Protein AF-A0A353QUX6-F1 (afdb_monomer)

Sequence (170 aa):
MFILSLIFGILIFIIFLIFHILIWRVKKPKNEINFLFLLFIFLPLLFTGIILLINFFKNFTNNNLIFSTFLLYFSLSCAYIQTYPAARANAPSLQIVYFVYKSGEKGLSQEEITNKFNLNNLVYERVEDLIKENFIYQQDNSILLTRKGEILANIFRIYRKLYGLEFGQG

Foldseek 3Di:
DLVLLVVLLVVVLVVLVVVLVVCVVVDQDPPNLVVLCVSQPVVVVVVLVVVVVVCVVVVPDDPVSSVSSNVSNNVVSVVCSVCVVVVVDPDLVVVQVVVQVVCPPVGDDPVRSVVVDPVVCVVVVVLVVCVVVQQWDDDDPDIGGDPNVVVVLVVVVVVCVVVVHDPPDD

Nearest PDB structures (foldseek):
  6ev0-assembly1_A  TM=2.799E-01  e=2.164E+00  Listeria monocytogenes EGD-e

Mean predicted aligned error: 7.34 Å

Solvent-accessible surface area (backbone atoms only — not comparable to full-atom values): 9676 Å² total; per-residue (Å²): 108,68,69,56,21,52,51,51,13,52,51,53,42,51,52,54,50,50,50,53,54,52,43,52,73,75,58,69,64,94,58,56,67,65,50,48,46,42,62,57,44,52,51,53,52,51,52,51,51,51,52,52,55,52,29,74,78,62,65,77,65,60,67,68,50,54,51,51,14,48,51,50,28,45,54,53,36,52,55,48,61,66,45,47,61,64,74,68,45,88,46,66,70,59,49,51,53,50,53,38,61,74,40,50,94,76,47,70,55,73,64,62,53,50,74,70,54,60,66,68,55,64,52,48,55,50,52,51,51,34,39,75,70,50,28,32,46,80,54,92,97,41,80,42,70,31,76,62,24,48,53,52,53,48,52,51,52,53,55,34,52,77,72,73,44,70,86,92,77,126

Secondary structure (DSSP, 8-state):
-HHHHHHHHHHHHHHHHHHHHHHHHH---SSHHHHHHIIIIIHHHHHHHHHHHHHHHH--S-HHHHHHHHHHHHHHHHHHHHHHHHHHS--HHHHHHHHHHHHGGG---HHHHHHH--HHHHHHHHHHHHHHTTSEEEETTEEEE-HHHHHHHHHHHHHHHHTTPPTT--

pLDDT: mean 90.05, std 7.67, range [57.19, 98.12]

Radius of gyration: 22.23 Å; Cα contacts (8 Å, |Δi|>4): 95; chains: 1; bounding box: 55×40×68 Å

Structure (mmCIF, N/CA/C/O backbone):
data_AF-A0A353QUX6-F1
#
_entry.id   AF-A0A353QUX6-F1
#
loop_
_atom_site.group_PDB
_atom_site.id
_atom_site.type_symbol
_atom_site.label_atom_id
_atom_site.label_alt_id
_atom_site.label_comp_id
_atom_site.label_asym_id
_atom_site.label_entity_id
_atom_site.label_seq_id
_atom_site.pdbx_PDB_ins_code
_atom_site.Cartn_x
_atom_site.Cartn_y
_atom_site.Cartn_z
_atom_site.occupancy
_atom_site.B_iso_or_equiv
_atom_site.auth_seq_id
_atom_site.auth_comp_id
_atom_site.auth_asym_id
_atom_site.auth_atom_id
_atom_site.pdbx_PDB_model_num
ATOM 1 N N . MET A 1 1 ? 22.747 -10.421 -14.898 1.00 66.12 1 MET A N 1
ATOM 2 C CA . MET A 1 1 ? 21.511 -9.659 -15.200 1.00 66.12 1 MET A CA 1
ATOM 3 C C . MET A 1 1 ? 20.525 -9.663 -14.037 1.00 66.12 1 MET A C 1
ATOM 5 O O . MET A 1 1 ? 20.178 -8.580 -13.601 1.00 66.12 1 MET A O 1
ATOM 9 N N . PHE A 1 2 ? 20.142 -10.818 -13.478 1.00 83.00 2 PHE A N 1
ATOM 10 C CA . PHE A 1 2 ? 19.153 -10.887 -12.386 1.00 83.00 2 PHE A CA 1
ATOM 11 C C . PHE A 1 2 ? 19.493 -10.050 -11.143 1.00 83.00 2 PHE A C 1
ATOM 13 O O . PHE A 1 2 ? 18.638 -9.325 -10.652 1.00 83.00 2 PHE A O 1
ATOM 20 N N . ILE A 1 3 ? 20.746 -10.079 -10.676 1.00 93.00 3 ILE A N 1
ATOM 21 C CA . ILE A 1 3 ? 21.180 -9.288 -9.508 1.00 93.00 3 ILE A CA 1
ATOM 22 C C . ILE A 1 3 ? 20.985 -7.782 -9.744 1.00 93.00 3 ILE A C 1
ATOM 24 O O . ILE A 1 3 ? 20.535 -7.076 -8.849 1.00 93.00 3 ILE A O 1
ATOM 28 N N . LEU A 1 4 ? 21.256 -7.294 -10.960 1.00 94.00 4 LEU A N 1
ATOM 29 C CA . LEU A 1 4 ? 21.036 -5.888 -11.307 1.00 94.00 4 LEU A CA 1
ATOM 30 C C . LEU A 1 4 ? 19.545 -5.539 -11.276 1.00 94.00 4 LEU A C 1
ATOM 32 O O . LEU A 1 4 ? 19.192 -4.501 -10.727 1.00 94.00 4 LEU A O 1
ATOM 36 N N . SER A 1 5 ? 18.673 -6.415 -11.791 1.00 93.69 5 SER A N 1
ATOM 37 C CA . SER A 1 5 ? 17.219 -6.220 -11.714 1.00 93.69 5 SER A CA 1
ATOM 38 C C . SER A 1 5 ? 16.728 -6.123 -10.269 1.00 93.69 5 SER A C 1
ATOM 40 O O . SER A 1 5 ? 15.891 -5.277 -9.958 1.00 93.69 5 SER A O 1
ATOM 42 N N . LEU A 1 6 ? 17.270 -6.968 -9.382 1.00 96.19 6 LEU A N 1
ATOM 43 C CA . LEU A 1 6 ? 16.945 -6.946 -7.956 1.00 96.19 6 LEU A CA 1
ATOM 44 C C . LEU A 1 6 ? 17.365 -5.622 -7.314 1.00 96.19 6 LEU A C 1
ATOM 46 O O . LEU A 1 6 ? 16.548 -4.951 -6.686 1.00 96.19 6 LEU A O 1
ATOM 50 N N . ILE A 1 7 ? 18.625 -5.227 -7.518 1.00 97.06 7 ILE A N 1
ATOM 51 C CA . ILE A 1 7 ? 19.184 -3.995 -6.955 1.00 97.06 7 ILE A CA 1
ATOM 52 C C . ILE A 1 7 ? 18.395 -2.780 -7.448 1.00 97.06 7 ILE A C 1
ATOM 54 O O . ILE A 1 7 ? 17.937 -1.984 -6.632 1.00 97.06 7 ILE A O 1
ATOM 58 N N . PHE A 1 8 ? 18.185 -2.646 -8.760 1.00 95.69 8 PHE A N 1
ATOM 59 C CA . PHE A 1 8 ? 17.465 -1.499 -9.308 1.00 95.69 8 PHE A CA 1
ATOM 60 C C . PHE A 1 8 ? 16.001 -1.468 -8.872 1.00 95.69 8 PHE A C 1
ATOM 62 O O . PHE A 1 8 ? 15.517 -0.403 -8.500 1.00 95.69 8 PHE A O 1
ATOM 69 N N . GLY A 1 9 ? 15.302 -2.608 -8.855 1.00 96.12 9 GLY A N 1
ATOM 70 C CA . GLY A 1 9 ? 13.893 -2.645 -8.460 1.00 96.12 9 GLY A CA 1
ATOM 71 C C . GLY A 1 9 ? 13.702 -2.217 -7.004 1.00 96.12 9 GLY A C 1
ATOM 72 O O . GLY A 1 9 ? 12.827 -1.402 -6.709 1.00 96.12 9 GLY A O 1
ATOM 73 N N . ILE A 1 10 ? 14.578 -2.692 -6.112 1.00 97.88 10 ILE A N 1
ATOM 74 C CA . ILE A 1 10 ? 14.584 -2.310 -4.695 1.00 97.88 10 ILE A CA 1
ATOM 75 C C . ILE A 1 10 ? 14.965 -0.837 -4.524 1.00 97.88 10 ILE A C 1
ATOM 77 O O . ILE A 1 10 ? 14.276 -0.115 -3.808 1.00 97.88 10 ILE A O 1
ATOM 81 N N . LEU A 1 11 ? 16.026 -0.361 -5.185 1.00 97.88 11 LEU A N 1
ATOM 82 C CA . LEU A 1 11 ? 16.461 1.035 -5.072 1.00 97.88 11 LEU A CA 1
ATOM 83 C C . LEU A 1 11 ? 15.381 2.009 -5.546 1.00 97.88 11 LEU A C 1
ATOM 85 O O . LEU A 1 11 ? 15.085 2.975 -4.845 1.00 97.88 11 LEU A O 1
ATOM 89 N N . ILE A 1 12 ? 14.757 1.743 -6.696 1.00 96.69 12 ILE A N 1
ATOM 90 C CA . ILE A 1 12 ? 13.660 2.570 -7.213 1.00 96.69 12 ILE A CA 1
ATOM 91 C C . ILE A 1 12 ? 12.493 2.557 -6.221 1.00 96.69 12 ILE A C 1
ATOM 93 O O . ILE A 1 12 ? 11.961 3.615 -5.893 1.00 96.69 12 ILE A O 1
ATOM 97 N N . PHE A 1 13 ? 12.130 1.393 -5.674 1.00 98.06 13 PHE A N 1
ATOM 98 C CA . PHE A 1 13 ? 11.085 1.311 -4.653 1.00 98.06 13 PHE A CA 1
ATOM 99 C C . PHE A 1 13 ? 11.413 2.156 -3.414 1.00 98.06 13 PHE A C 1
ATOM 101 O O . PHE A 1 13 ? 10.575 2.942 -2.974 1.00 98.06 13 PHE A O 1
ATOM 108 N N . ILE A 1 14 ? 12.642 2.064 -2.896 1.00 98.12 14 ILE A N 1
ATOM 109 C CA . ILE A 1 14 ? 13.100 2.854 -1.744 1.00 98.12 14 ILE A CA 1
ATOM 110 C C . ILE A 1 14 ? 13.034 4.354 -2.046 1.00 98.12 14 ILE A C 1
ATOM 112 O O . ILE A 1 14 ? 12.585 5.122 -1.199 1.00 98.12 14 ILE A O 1
ATOM 116 N N . ILE A 1 15 ? 13.422 4.787 -3.248 1.00 97.19 15 ILE A N 1
ATOM 117 C CA . ILE A 1 15 ? 13.337 6.196 -3.656 1.00 97.19 15 ILE A CA 1
ATOM 118 C C . ILE A 1 15 ? 11.885 6.687 -3.602 1.00 97.19 15 ILE A C 1
ATOM 120 O O . ILE A 1 15 ? 11.603 7.712 -2.980 1.00 97.19 15 ILE A O 1
ATOM 124 N N . PHE A 1 16 ? 10.948 5.944 -4.196 1.00 97.38 16 PHE A N 1
ATOM 125 C CA . PHE A 1 16 ? 9.524 6.297 -4.164 1.00 97.38 16 PHE A CA 1
ATOM 126 C C . PHE A 1 16 ? 8.948 6.268 -2.742 1.00 97.38 16 PHE A C 1
ATOM 128 O O . PHE A 1 16 ? 8.150 7.135 -2.381 1.00 97.38 16 PHE A O 1
ATOM 135 N N . LEU A 1 17 ? 9.403 5.334 -1.904 1.00 96.62 17 LEU A N 1
ATOM 136 C CA . LEU A 1 17 ? 9.044 5.272 -0.490 1.00 96.62 17 LEU A CA 1
ATOM 137 C C . LEU A 1 17 ? 9.535 6.503 0.282 1.00 96.62 17 LEU A C 1
ATOM 139 O O . LEU A 1 17 ? 8.767 7.086 1.048 1.00 96.62 17 LEU A O 1
ATOM 143 N N . ILE A 1 18 ? 10.776 6.938 0.053 1.00 96.88 18 ILE A N 1
ATOM 144 C CA . ILE A 1 18 ? 11.324 8.164 0.645 1.00 96.88 18 ILE A CA 1
ATOM 145 C C . ILE A 1 18 ? 10.503 9.373 0.192 1.00 96.88 18 ILE A C 1
ATOM 147 O O . ILE A 1 18 ? 10.092 10.167 1.036 1.00 96.88 18 ILE A O 1
ATOM 151 N N . PHE A 1 19 ? 10.195 9.494 -1.104 1.00 95.44 19 PHE A N 1
ATOM 152 C CA . PHE A 1 19 ? 9.347 10.578 -1.608 1.00 95.44 19 PHE A CA 1
ATOM 153 C C . PHE A 1 19 ? 7.973 10.590 -0.944 1.00 95.44 19 PHE A C 1
ATOM 155 O O . PHE A 1 19 ? 7.536 11.640 -0.477 1.00 95.44 19 PHE A O 1
ATOM 162 N N . HIS A 1 20 ? 7.317 9.436 -0.837 1.00 94.94 20 HIS A N 1
ATOM 163 C CA . HIS A 1 20 ? 6.051 9.319 -0.121 1.00 94.94 20 HIS A CA 1
ATOM 164 C C . HIS A 1 20 ? 6.174 9.818 1.330 1.00 94.94 20 HIS A C 1
ATOM 166 O O . HIS A 1 20 ? 5.389 10.669 1.751 1.00 94.94 20 HIS A O 1
ATOM 172 N N . ILE A 1 21 ? 7.187 9.359 2.076 1.00 94.00 21 ILE A N 1
ATOM 173 C CA . ILE A 1 21 ? 7.411 9.765 3.473 1.00 94.00 21 ILE A CA 1
ATOM 174 C C . ILE A 1 21 ? 7.648 11.277 3.579 1.00 94.00 21 ILE A C 1
ATOM 176 O O . ILE A 1 21 ? 7.067 11.929 4.447 1.00 94.00 21 ILE A O 1
ATOM 180 N N . LEU A 1 22 ? 8.477 11.851 2.703 1.00 95.69 22 LEU A N 1
ATOM 181 C CA . LEU A 1 22 ? 8.775 13.284 2.697 1.00 95.69 22 LEU A CA 1
ATOM 182 C C . LEU A 1 22 ? 7.529 14.122 2.393 1.00 95.69 22 LEU A C 1
ATOM 184 O O . LEU A 1 22 ? 7.249 15.083 3.108 1.00 95.69 22 LEU A O 1
ATOM 188 N N . ILE A 1 23 ? 6.742 13.730 1.388 1.00 93.94 23 ILE A N 1
ATOM 189 C CA . ILE A 1 23 ? 5.493 14.416 1.032 1.00 93.94 23 ILE A CA 1
ATOM 190 C C . ILE A 1 23 ? 4.519 14.378 2.214 1.00 93.94 23 ILE A C 1
ATOM 192 O O . ILE A 1 23 ? 3.948 15.408 2.569 1.00 93.94 23 ILE A O 1
ATOM 196 N N . TRP A 1 24 ? 4.386 13.229 2.886 1.00 93.12 24 TRP A N 1
ATOM 197 C CA . TRP A 1 24 ? 3.490 13.084 4.037 1.00 93.12 24 TRP A CA 1
ATOM 198 C C . TRP A 1 24 ? 3.945 13.866 5.266 1.00 93.12 24 TRP A C 1
ATOM 200 O O . TRP A 1 24 ? 3.097 14.278 6.055 1.00 93.12 24 TRP A O 1
ATOM 210 N N . ARG A 1 25 ? 5.253 14.102 5.423 1.00 92.06 25 ARG A N 1
ATOM 211 C CA . ARG A 1 25 ? 5.779 14.975 6.481 1.00 92.06 25 ARG A CA 1
ATOM 212 C C . ARG A 1 25 ? 5.454 16.448 6.248 1.00 92.06 25 ARG A C 1
ATOM 214 O O . ARG A 1 25 ? 5.247 17.163 7.220 1.00 92.06 25 ARG A O 1
ATOM 221 N N . VAL A 1 26 ? 5.417 16.901 4.994 1.00 92.75 26 VAL A N 1
ATOM 222 C CA . VAL A 1 26 ? 5.155 18.312 4.660 1.00 92.75 26 VAL A CA 1
ATOM 223 C C . VAL A 1 26 ? 3.659 18.593 4.568 1.00 92.75 26 VAL A C 1
ATOM 225 O O . VAL A 1 26 ? 3.157 19.526 5.191 1.00 92.75 26 VAL A O 1
ATOM 228 N N . LYS A 1 27 ? 2.929 17.808 3.771 1.00 90.25 27 LYS A N 1
ATOM 229 C CA . LYS A 1 27 ? 1.495 17.998 3.562 1.00 90.25 27 LYS A CA 1
ATOM 230 C C . LYS A 1 27 ? 0.848 16.707 3.099 1.00 90.25 27 LYS A C 1
ATOM 232 O O . LYS A 1 27 ? 1.006 16.279 1.957 1.00 90.25 27 LYS A O 1
ATOM 237 N N . LYS A 1 28 ? 0.020 16.141 3.968 1.00 86.88 28 LYS A N 1
ATOM 238 C CA . LYS A 1 28 ? -0.768 14.968 3.619 1.00 86.88 28 LYS A CA 1
ATOM 239 C C . LYS A 1 28 ? -1.836 15.304 2.560 1.00 86.88 28 LYS A C 1
ATOM 241 O O . LYS A 1 28 ? -2.599 16.257 2.755 1.00 86.88 28 LYS A O 1
ATOM 246 N N . PRO A 1 29 ? -1.928 14.546 1.453 1.00 87.38 29 PRO A N 1
ATOM 247 C CA . PRO A 1 29 ? -2.979 14.738 0.459 1.00 87.38 29 PRO A CA 1
ATOM 248 C C . PRO A 1 29 ? -4.351 14.322 1.004 1.00 87.38 29 PRO A C 1
ATOM 250 O O . PRO A 1 29 ? -4.454 13.442 1.853 1.00 87.38 29 PRO A O 1
ATOM 253 N N . LYS A 1 30 ? -5.420 14.942 0.484 1.00 82.69 30 LYS A N 1
ATOM 254 C CA . LYS A 1 30 ? -6.804 14.641 0.897 1.00 82.69 30 LYS A CA 1
ATOM 255 C C . LYS A 1 30 ? -7.228 13.211 0.531 1.00 82.69 30 LYS A C 1
ATOM 257 O O . LYS A 1 30 ? -7.848 12.546 1.348 1.00 82.69 30 LYS A O 1
ATOM 262 N N . ASN A 1 31 ? -6.845 12.746 -0.662 1.00 84.94 31 ASN A N 1
ATOM 263 C CA . ASN A 1 31 ? -7.160 11.409 -1.178 1.00 84.94 31 ASN A CA 1
ATOM 264 C C . ASN A 1 31 ? -5.889 10.550 -1.199 1.00 84.94 31 ASN A C 1
ATOM 266 O O . ASN A 1 31 ? -5.246 10.399 -2.240 1.00 84.94 31 ASN A O 1
ATOM 270 N N . GLU A 1 32 ? -5.509 10.030 -0.031 1.00 88.19 32 GLU A N 1
ATOM 271 C CA . GLU A 1 32 ? -4.252 9.294 0.188 1.00 88.19 32 GLU A CA 1
ATOM 272 C C . GLU A 1 32 ? -4.086 8.115 -0.778 1.00 88.19 32 GLU A C 1
ATOM 274 O O . GLU A 1 32 ? -3.045 7.990 -1.417 1.00 88.19 32 GLU A O 1
ATOM 279 N N . ILE A 1 33 ? -5.130 7.296 -0.944 1.00 88.56 33 ILE A N 1
ATOM 280 C CA . ILE A 1 33 ? -5.089 6.096 -1.792 1.00 88.56 33 ILE A CA 1
ATOM 281 C C . ILE A 1 33 ? -4.845 6.468 -3.259 1.00 88.56 33 ILE A C 1
ATOM 283 O O . ILE A 1 33 ? -3.953 5.911 -3.896 1.00 88.56 33 ILE A O 1
ATOM 287 N N . ASN A 1 34 ? -5.576 7.453 -3.790 1.00 90.31 34 ASN A N 1
ATOM 288 C CA . ASN A 1 34 ? -5.390 7.901 -5.175 1.00 90.31 34 ASN A CA 1
ATOM 289 C C . ASN A 1 34 ? -3.978 8.443 -5.403 1.00 90.31 34 ASN A C 1
ATOM 291 O O . ASN A 1 34 ? -3.382 8.196 -6.450 1.00 90.31 34 ASN A O 1
ATOM 295 N N . PHE A 1 35 ? -3.429 9.159 -4.419 1.00 93.50 35 PHE A N 1
ATOM 296 C CA . PHE A 1 35 ? -2.061 9.652 -4.496 1.00 93.50 35 PHE A CA 1
ATOM 297 C C . PHE A 1 35 ? -1.041 8.508 -4.479 1.00 93.50 35 PHE A C 1
ATOM 299 O O . PHE A 1 35 ? -0.080 8.547 -5.242 1.00 93.50 35 PHE A O 1
ATOM 306 N N . LEU A 1 36 ? -1.253 7.473 -3.661 1.00 94.62 36 LEU A N 1
ATOM 307 C CA . LEU A 1 36 ? -0.397 6.285 -3.656 1.00 94.62 36 LEU A CA 1
ATOM 308 C C . LEU A 1 36 ? -0.417 5.564 -5.006 1.00 94.62 36 LEU A C 1
ATOM 310 O O . LEU A 1 36 ? 0.649 5.240 -5.517 1.00 94.62 36 LEU A O 1
ATOM 314 N N . PHE A 1 37 ? -1.587 5.380 -5.628 1.00 95.62 37 PHE A N 1
ATOM 315 C CA . PHE A 1 37 ? -1.668 4.827 -6.985 1.00 95.62 37 PHE A CA 1
ATOM 316 C C . PHE A 1 37 ? -0.954 5.712 -8.012 1.00 95.62 37 PHE A C 1
ATOM 318 O O . PHE A 1 37 ? -0.221 5.204 -8.861 1.00 95.62 37 PHE A O 1
ATOM 325 N N . LEU A 1 38 ? -1.129 7.034 -7.933 1.00 95.38 38 LEU A N 1
ATOM 326 C CA . LEU A 1 38 ? -0.440 7.976 -8.816 1.00 95.38 38 LEU A CA 1
ATOM 327 C C . LEU A 1 38 ? 1.082 7.843 -8.696 1.00 95.38 38 LEU A C 1
ATOM 329 O O . LEU A 1 38 ? 1.772 7.706 -9.705 1.00 95.38 38 LEU A O 1
ATOM 333 N N . LEU A 1 39 ? 1.584 7.856 -7.462 1.00 96.12 39 LEU A N 1
ATOM 334 C CA . LEU A 1 39 ? 3.007 7.846 -7.162 1.00 96.12 39 LEU A CA 1
ATOM 335 C C . LEU A 1 39 ? 3.648 6.483 -7.446 1.00 96.12 39 LEU A C 1
ATOM 337 O O . LEU A 1 39 ? 4.683 6.445 -8.089 1.00 96.12 39 LEU A O 1
ATOM 341 N N . PHE A 1 40 ? 3.064 5.375 -6.992 1.00 97.25 40 PHE A N 1
ATOM 342 C CA . PHE A 1 40 ? 3.700 4.053 -7.055 1.00 97.25 40 PHE A CA 1
ATOM 343 C C . PHE A 1 40 ? 3.335 3.221 -8.289 1.00 97.25 40 PHE A C 1
ATOM 345 O O . PHE A 1 40 ? 3.981 2.210 -8.549 1.00 97.25 40 PHE A O 1
ATOM 352 N N . ILE A 1 41 ? 2.306 3.604 -9.051 1.00 96.62 41 ILE A N 1
ATOM 353 C CA . ILE A 1 41 ? 1.854 2.827 -10.214 1.00 96.62 41 ILE A CA 1
ATOM 354 C C . ILE A 1 41 ? 1.903 3.676 -11.480 1.00 96.62 41 ILE A C 1
ATOM 356 O O . ILE A 1 41 ? 2.672 3.368 -12.389 1.00 96.62 41 ILE A O 1
ATOM 360 N N . PHE A 1 42 ? 1.129 4.761 -11.544 1.00 96.12 42 PHE A N 1
ATOM 361 C CA . PHE A 1 42 ? 0.974 5.522 -12.788 1.00 96.12 42 PHE A CA 1
ATOM 362 C C . PHE A 1 42 ? 2.260 6.228 -13.225 1.00 96.12 42 PHE A C 1
ATOM 364 O O . PHE A 1 42 ? 2.646 6.128 -14.389 1.00 96.12 42 PHE A O 1
ATOM 371 N N . LEU A 1 43 ? 2.943 6.918 -12.308 1.00 94.81 43 LEU A N 1
ATOM 372 C CA . LEU A 1 43 ? 4.165 7.651 -12.632 1.00 94.81 43 LEU A CA 1
ATOM 373 C C . LEU A 1 43 ? 5.314 6.709 -13.077 1.00 94.81 43 LEU A C 1
ATOM 375 O O . LEU A 1 43 ? 5.871 6.936 -14.152 1.00 94.81 43 LEU A O 1
ATOM 379 N N . PRO A 1 44 ? 5.638 5.617 -12.355 1.00 94.38 44 PRO A N 1
ATOM 380 C CA . PRO A 1 44 ? 6.621 4.625 -12.792 1.00 94.38 44 PRO A CA 1
ATOM 381 C C . PRO A 1 44 ? 6.261 3.944 -14.109 1.00 94.38 44 PRO A C 1
ATOM 383 O O . PRO A 1 44 ? 7.149 3.739 -14.928 1.00 94.38 44 PRO A O 1
ATOM 386 N N . LEU A 1 45 ? 4.982 3.614 -14.332 1.00 94.94 45 LEU A N 1
ATOM 387 C CA . LEU A 1 45 ? 4.522 3.012 -15.586 1.00 94.94 45 LEU A CA 1
ATOM 388 C C . LE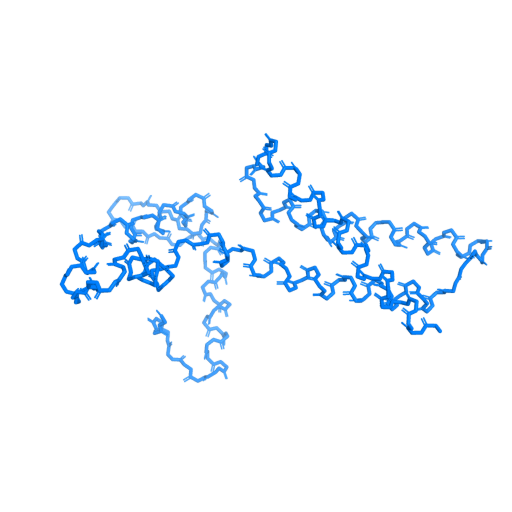U A 1 45 ? 4.753 3.952 -16.778 1.00 94.94 45 LEU A C 1
ATOM 390 O O . LEU A 1 45 ? 5.179 3.519 -17.847 1.00 94.94 45 LEU A O 1
ATOM 394 N N . LEU A 1 46 ? 4.512 5.251 -16.589 1.00 95.62 46 LEU A N 1
ATOM 395 C CA . LEU A 1 46 ? 4.786 6.260 -17.607 1.00 95.62 46 LEU A CA 1
ATOM 396 C C . LEU A 1 46 ? 6.294 6.378 -17.880 1.00 95.62 46 LEU A C 1
ATOM 398 O O . LEU A 1 46 ? 6.707 6.375 -19.040 1.00 95.62 46 LEU A O 1
ATOM 402 N N . PHE A 1 47 ? 7.127 6.402 -16.834 1.00 93.62 47 PHE A N 1
ATOM 403 C CA . PHE A 1 47 ? 8.585 6.425 -16.987 1.00 93.62 47 PHE A CA 1
ATOM 404 C C . PHE A 1 47 ? 9.127 5.181 -17.697 1.00 93.62 47 PHE A C 1
ATOM 406 O O . PHE A 1 47 ? 9.946 5.311 -18.608 1.00 93.62 47 PHE A O 1
ATOM 413 N N . THR A 1 48 ? 8.671 3.981 -17.334 1.00 93.31 48 THR A N 1
ATOM 414 C CA . THR A 1 48 ? 9.108 2.751 -18.008 1.00 93.31 48 THR A CA 1
ATOM 415 C C . THR A 1 48 ? 8.627 2.696 -19.453 1.00 93.31 48 THR A C 1
ATOM 417 O O . THR A 1 48 ? 9.403 2.297 -20.320 1.00 93.31 48 THR A O 1
ATOM 420 N N . GLY A 1 49 ? 7.414 3.177 -19.743 1.00 93.31 49 GLY A N 1
ATOM 421 C CA . GLY A 1 49 ? 6.912 3.334 -21.109 1.00 93.31 49 GLY A CA 1
ATOM 422 C C . GLY A 1 49 ? 7.799 4.244 -21.966 1.00 93.31 49 GLY A C 1
ATOM 423 O O . GLY A 1 49 ? 8.155 3.877 -23.086 1.00 93.31 49 GLY A O 1
ATOM 424 N N .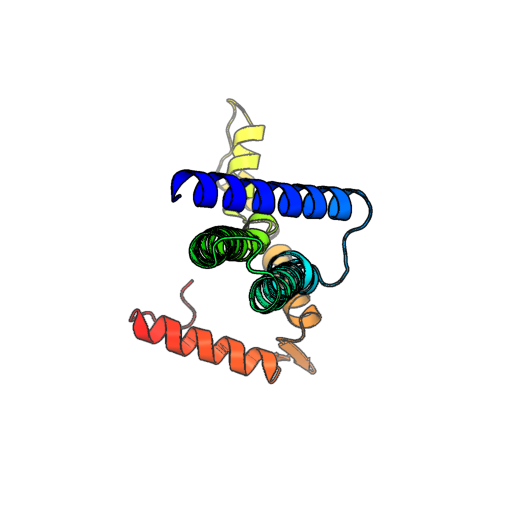 ILE A 1 50 ? 8.233 5.387 -21.423 1.00 93.88 50 ILE A N 1
ATOM 425 C CA . ILE A 1 50 ? 9.159 6.305 -22.108 1.00 93.88 50 ILE A CA 1
ATOM 426 C C . ILE A 1 50 ? 10.517 5.638 -22.352 1.00 93.88 50 ILE A C 1
ATOM 428 O O . ILE A 1 50 ? 11.055 5.730 -23.455 1.00 93.88 50 ILE A O 1
ATOM 432 N N . ILE A 1 51 ? 11.070 4.943 -21.354 1.00 93.12 51 ILE A N 1
ATOM 433 C CA . ILE A 1 51 ? 12.359 4.249 -21.494 1.00 93.12 51 ILE A CA 1
ATOM 434 C C . ILE A 1 51 ? 12.274 3.179 -22.587 1.00 93.12 51 ILE A C 1
ATOM 436 O O . ILE A 1 51 ? 13.165 3.110 -23.430 1.00 93.12 51 ILE A O 1
ATOM 440 N N . LEU A 1 52 ? 11.202 2.382 -22.618 1.00 92.44 52 LEU A N 1
ATOM 441 C CA . LEU A 1 52 ? 10.988 1.367 -23.654 1.00 92.44 52 LEU A CA 1
ATOM 442 C C . LEU A 1 52 ? 10.850 1.991 -25.049 1.00 92.44 52 LEU A C 1
ATOM 444 O O . LEU A 1 52 ? 11.432 1.472 -26.001 1.00 92.44 52 LEU A O 1
ATOM 448 N N . LEU A 1 53 ? 10.155 3.128 -25.168 1.00 93.19 53 LEU A N 1
ATOM 449 C CA . LEU A 1 53 ? 10.034 3.865 -26.427 1.00 93.19 53 LEU A CA 1
ATOM 450 C C . LEU A 1 53 ? 11.399 4.367 -26.921 1.00 93.19 53 LEU A C 1
ATOM 452 O O . LEU A 1 53 ? 11.740 4.183 -28.084 1.00 93.19 53 LEU A O 1
ATOM 456 N N . ILE A 1 54 ? 12.214 4.958 -26.043 1.00 92.38 54 ILE A N 1
ATOM 457 C CA . ILE A 1 54 ? 13.579 5.389 -26.389 1.00 92.38 54 ILE A CA 1
ATOM 458 C C . ILE A 1 54 ? 14.423 4.183 -26.809 1.00 92.38 54 ILE A C 1
ATOM 460 O O . ILE A 1 54 ? 15.187 4.255 -27.776 1.00 92.38 54 ILE A O 1
ATOM 464 N N . ASN A 1 55 ? 14.271 3.065 -26.099 1.00 90.75 55 ASN A N 1
ATOM 465 C CA . ASN A 1 55 ? 15.030 1.856 -26.367 1.00 90.75 55 ASN A CA 1
ATOM 466 C C . ASN A 1 55 ? 14.691 1.241 -27.729 1.00 90.75 55 ASN A C 1
ATOM 468 O O . ASN A 1 55 ? 15.585 0.733 -28.398 1.00 90.75 55 ASN A O 1
ATOM 472 N N . PHE A 1 56 ? 13.437 1.368 -28.173 1.00 89.75 56 PHE A N 1
ATOM 473 C CA . PHE A 1 56 ? 13.002 0.961 -29.508 1.00 89.75 56 PHE A CA 1
ATOM 474 C C . PHE A 1 56 ? 13.782 1.675 -30.624 1.00 89.75 56 PHE A C 1
ATOM 476 O O . PHE A 1 56 ? 14.119 1.055 -31.628 1.00 89.75 56 PHE A O 1
ATOM 483 N N . PHE A 1 57 ? 14.122 2.956 -30.438 1.00 90.81 57 PHE A N 1
ATOM 484 C CA . PHE A 1 57 ? 14.854 3.738 -31.441 1.00 90.81 57 PHE A CA 1
ATOM 485 C C . PHE A 1 57 ? 16.379 3.680 -31.302 1.00 90.81 57 PHE A C 1
ATOM 487 O O . PHE A 1 57 ? 17.079 3.820 -32.302 1.00 90.81 57 PHE A O 1
ATOM 494 N N . LYS A 1 58 ? 16.913 3.549 -30.079 1.00 85.12 58 LYS A N 1
ATOM 495 C CA . LYS A 1 58 ? 18.355 3.735 -29.812 1.00 85.12 58 LYS A CA 1
ATOM 496 C C . LYS A 1 58 ? 19.056 2.571 -29.110 1.00 85.12 58 LYS A C 1
ATOM 498 O O . LYS A 1 58 ? 20.240 2.703 -28.822 1.00 85.12 58 LYS A O 1
ATOM 503 N N . ASN A 1 59 ? 18.366 1.458 -28.848 1.00 84.94 59 ASN A N 1
ATOM 504 C CA . ASN A 1 59 ? 18.907 0.250 -28.204 1.00 84.94 59 ASN A CA 1
ATOM 505 C C . ASN A 1 59 ? 19.860 0.563 -27.023 1.00 84.94 59 ASN A C 1
ATOM 507 O O . ASN A 1 59 ? 20.960 0.028 -26.902 1.00 84.94 59 ASN A O 1
ATOM 511 N N . PHE A 1 60 ? 19.430 1.499 -26.176 1.00 83.06 60 PHE A N 1
ATOM 512 C CA . PHE A 1 60 ? 20.162 2.073 -25.050 1.00 83.06 60 PHE A CA 1
ATOM 513 C C . PHE A 1 60 ? 20.422 1.071 -23.914 1.00 83.06 60 PHE A C 1
ATOM 515 O O . PHE A 1 60 ? 21.435 1.159 -23.225 1.00 83.06 60 PHE A O 1
ATOM 522 N N . THR A 1 61 ? 19.505 0.133 -23.676 1.00 86.69 61 THR A N 1
ATOM 523 C CA . THR A 1 61 ? 19.601 -0.840 -22.580 1.00 86.69 61 THR A CA 1
ATOM 524 C C . THR A 1 61 ? 18.889 -2.153 -22.912 1.00 86.69 61 THR A C 1
ATOM 526 O O . THR A 1 61 ? 18.272 -2.309 -23.961 1.00 86.69 61 THR A O 1
ATOM 529 N N . ASN A 1 62 ? 18.969 -3.142 -22.025 1.00 90.75 62 ASN A N 1
ATOM 530 C CA . ASN A 1 62 ? 18.342 -4.441 -22.241 1.00 90.75 62 ASN A CA 1
ATOM 531 C C . ASN A 1 62 ? 16.866 -4.437 -21.795 1.00 90.75 62 ASN A C 1
ATOM 533 O O . ASN A 1 62 ? 16.570 -4.228 -20.617 1.00 90.75 62 ASN A O 1
ATOM 537 N N . ASN A 1 63 ? 15.941 -4.754 -22.709 1.00 91.12 63 ASN A N 1
ATOM 538 C CA . ASN A 1 63 ? 14.502 -4.840 -22.417 1.00 91.12 63 ASN A CA 1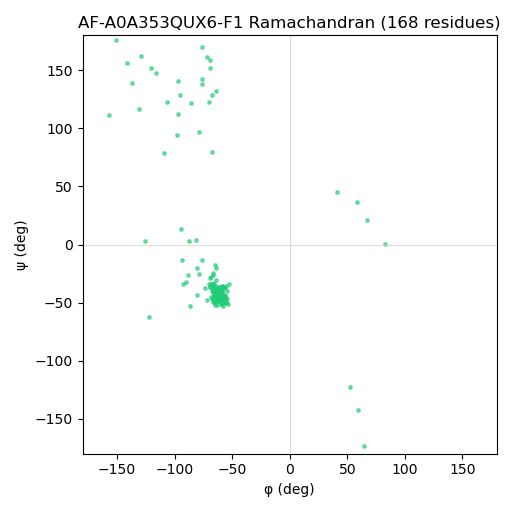
ATOM 539 C C . ASN A 1 63 ? 14.169 -5.820 -21.280 1.00 91.12 63 ASN A C 1
ATOM 541 O O . ASN A 1 63 ? 13.317 -5.520 -20.444 1.00 91.12 63 ASN A O 1
ATOM 545 N N . ASN A 1 64 ? 14.876 -6.950 -21.185 1.00 92.06 64 ASN A N 1
ATOM 546 C CA . ASN A 1 64 ? 14.655 -7.930 -20.117 1.00 92.06 64 ASN A CA 1
ATOM 547 C C . ASN A 1 64 ? 15.040 -7.362 -18.746 1.00 92.06 64 ASN A C 1
ATOM 549 O O . ASN A 1 64 ? 14.386 -7.660 -17.745 1.00 92.06 64 ASN A O 1
ATOM 553 N N . LEU A 1 65 ? 16.083 -6.524 -18.689 1.00 92.88 65 LEU A N 1
ATOM 554 C CA . LEU A 1 65 ? 16.487 -5.834 -17.463 1.00 92.88 65 LEU A CA 1
ATOM 555 C C . LEU A 1 65 ? 15.414 -4.827 -17.035 1.00 92.88 65 LEU A C 1
ATOM 557 O O . LEU A 1 65 ? 15.027 -4.840 -15.869 1.00 92.88 65 LEU A O 1
ATOM 561 N N . ILE A 1 66 ? 14.885 -4.020 -17.964 1.00 93.81 66 ILE A N 1
ATOM 562 C CA . ILE A 1 66 ? 13.800 -3.065 -17.674 1.00 93.81 66 ILE A CA 1
ATOM 563 C C . ILE A 1 66 ? 12.574 -3.808 -17.138 1.00 93.81 66 ILE A C 1
ATOM 565 O O . ILE A 1 66 ? 12.052 -3.458 -16.082 1.00 93.81 66 ILE A O 1
ATOM 569 N N . PHE A 1 67 ? 12.137 -4.854 -17.842 1.00 93.69 67 PHE A N 1
ATOM 570 C CA . PHE A 1 67 ? 10.914 -5.578 -17.508 1.00 93.69 67 PHE A CA 1
ATOM 571 C C . PHE A 1 67 ? 11.002 -6.268 -16.142 1.00 93.69 67 PHE A C 1
ATOM 573 O O . PHE A 1 67 ? 10.124 -6.093 -15.301 1.00 93.69 67 PHE A O 1
ATOM 580 N N . SER A 1 68 ? 12.093 -6.994 -15.880 1.00 95.00 68 SER A N 1
ATOM 581 C CA . SER A 1 68 ? 12.308 -7.652 -14.582 1.00 95.00 68 SER A CA 1
ATOM 582 C C . SER A 1 68 ? 12.451 -6.655 -13.424 1.00 95.00 68 SER A C 1
ATOM 584 O O . SER A 1 68 ? 11.914 -6.898 -12.344 1.00 95.00 68 SER A O 1
ATOM 586 N N . THR A 1 69 ? 13.109 -5.513 -13.653 1.00 96.06 69 THR A N 1
ATOM 587 C CA . THR A 1 69 ? 13.202 -4.414 -12.676 1.00 96.06 69 THR A CA 1
ATOM 588 C C . THR A 1 69 ? 11.820 -3.839 -12.361 1.00 96.06 69 THR A C 1
ATOM 590 O O . THR A 1 69 ? 11.468 -3.682 -11.191 1.00 96.06 69 THR A O 1
ATOM 593 N N . PHE A 1 70 ? 11.019 -3.563 -13.395 1.00 96.12 70 PHE A N 1
ATOM 594 C CA . PHE A 1 70 ? 9.669 -3.025 -13.240 1.00 96.12 70 PHE A CA 1
ATOM 595 C C . PHE A 1 70 ? 8.745 -4.005 -12.521 1.00 96.12 70 PHE A C 1
ATOM 597 O O . PHE A 1 70 ? 8.024 -3.591 -11.622 1.00 96.12 70 PHE A O 1
ATOM 604 N N . LEU A 1 71 ? 8.791 -5.298 -12.856 1.00 96.25 71 LEU A N 1
ATOM 605 C CA . LEU A 1 71 ? 7.980 -6.315 -12.186 1.00 96.25 71 LEU A CA 1
ATOM 606 C C . LEU A 1 71 ? 8.275 -6.396 -10.687 1.00 96.25 71 LEU A C 1
ATOM 608 O O . LEU A 1 71 ? 7.341 -6.434 -9.885 1.00 96.25 71 LEU A O 1
ATOM 612 N N . LEU A 1 72 ? 9.554 -6.386 -10.298 1.00 97.38 72 LEU A N 1
ATOM 613 C CA . LEU A 1 72 ? 9.925 -6.386 -8.883 1.00 97.38 72 LEU A CA 1
ATOM 614 C C . LEU A 1 72 ? 9.431 -5.119 -8.178 1.00 97.38 72 LEU A C 1
ATOM 616 O O . LEU A 1 72 ? 8.802 -5.202 -7.124 1.00 97.38 72 LEU A O 1
ATOM 620 N N . TYR A 1 73 ? 9.684 -3.953 -8.774 1.00 97.69 73 TYR A N 1
ATOM 621 C CA . TYR A 1 73 ? 9.200 -2.676 -8.257 1.00 97.69 73 TYR A CA 1
ATOM 622 C C . TYR A 1 73 ? 7.671 -2.662 -8.094 1.00 97.69 73 TYR A C 1
ATOM 624 O O . TYR A 1 73 ? 7.156 -2.245 -7.056 1.00 97.69 73 TYR A O 1
ATOM 632 N N . PHE A 1 74 ? 6.942 -3.143 -9.102 1.00 97.69 74 PHE A N 1
ATOM 633 C CA . PHE A 1 74 ? 5.484 -3.194 -9.122 1.00 97.69 74 PHE A CA 1
ATOM 634 C C . PHE A 1 74 ? 4.947 -4.129 -8.034 1.00 97.69 74 PHE A C 1
ATOM 636 O O . PHE A 1 74 ? 4.058 -3.742 -7.282 1.00 97.69 74 PHE A O 1
ATOM 643 N N . SER A 1 75 ? 5.549 -5.310 -7.871 1.00 97.81 75 SER A N 1
ATOM 644 C CA . SER A 1 75 ? 5.239 -6.247 -6.783 1.00 97.81 75 SER A CA 1
ATOM 645 C C . SER A 1 75 ? 5.379 -5.592 -5.404 1.00 97.81 75 SER A C 1
ATOM 647 O O . SER A 1 75 ? 4.457 -5.649 -4.589 1.00 97.81 75 SER A O 1
ATOM 649 N N . LEU A 1 76 ? 6.516 -4.934 -5.145 1.00 97.94 76 LEU A N 1
ATOM 650 C CA . LEU A 1 76 ? 6.758 -4.226 -3.881 1.00 97.94 76 LEU A CA 1
ATOM 651 C C . LEU A 1 76 ? 5.756 -3.085 -3.671 1.00 97.94 76 LEU A C 1
ATOM 653 O O . LEU A 1 76 ? 5.243 -2.899 -2.569 1.00 97.94 76 LEU A O 1
ATOM 657 N N . SER A 1 77 ? 5.434 -2.361 -4.740 1.00 97.69 77 SER A N 1
ATOM 658 C CA . SER A 1 77 ? 4.460 -1.272 -4.731 1.00 97.69 77 SER A CA 1
ATOM 659 C C . SER A 1 77 ? 3.053 -1.760 -4.389 1.00 97.69 77 SER A C 1
ATOM 661 O O . SER A 1 77 ? 2.399 -1.175 -3.529 1.00 97.69 77 SER A O 1
ATOM 663 N N . CYS A 1 78 ? 2.594 -2.861 -4.988 1.00 96.50 78 CYS A N 1
ATOM 664 C CA . CYS A 1 78 ? 1.306 -3.470 -4.658 1.00 96.50 78 CYS A CA 1
ATOM 665 C C . CYS A 1 78 ? 1.248 -3.919 -3.193 1.00 96.50 78 CYS A C 1
ATOM 667 O O . CYS A 1 78 ? 0.295 -3.578 -2.491 1.00 96.50 78 CYS A O 1
ATOM 669 N N . ALA A 1 79 ? 2.283 -4.618 -2.716 1.00 96.69 79 ALA A N 1
ATOM 670 C CA . ALA A 1 79 ? 2.373 -5.047 -1.320 1.00 96.69 79 ALA A CA 1
ATOM 671 C C . ALA A 1 79 ? 2.335 -3.850 -0.352 1.00 96.69 79 ALA A C 1
ATOM 673 O O . ALA A 1 79 ? 1.642 -3.878 0.669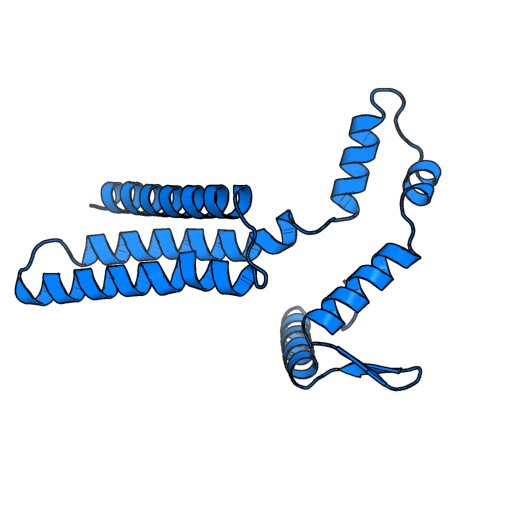 1.00 96.69 79 ALA A O 1
ATOM 674 N N . TYR A 1 80 ? 3.031 -2.766 -0.701 1.00 95.69 80 TYR A N 1
ATOM 675 C CA . TYR A 1 80 ? 3.042 -1.534 0.077 1.00 95.69 80 TYR A CA 1
ATOM 676 C C . TYR A 1 80 ? 1.666 -0.857 0.128 1.00 95.69 80 TYR A C 1
ATOM 678 O O . TYR A 1 80 ? 1.163 -0.574 1.216 1.00 95.69 80 TYR A O 1
ATOM 686 N N . ILE A 1 81 ? 1.032 -0.637 -1.030 1.00 94.88 81 ILE A N 1
ATOM 687 C CA . ILE A 1 81 ? -0.290 0.003 -1.129 1.00 94.88 81 ILE A CA 1
ATOM 688 C C . ILE A 1 81 ? -1.339 -0.802 -0.357 1.00 94.88 81 ILE A C 1
ATOM 690 O O . ILE A 1 81 ? -2.145 -0.213 0.360 1.00 94.88 81 ILE A O 1
ATOM 694 N N . GLN A 1 82 ? -1.315 -2.134 -0.455 1.00 92.38 82 GLN A N 1
ATOM 695 C CA . GLN A 1 82 ? -2.238 -3.004 0.277 1.00 92.38 82 GLN A CA 1
ATOM 696 C C . GLN A 1 82 ? -2.062 -2.888 1.798 1.00 92.38 82 GLN A C 1
ATOM 698 O O . GLN A 1 82 ? -3.041 -2.892 2.541 1.00 92.38 82 GLN A O 1
ATOM 703 N N . THR A 1 83 ? -0.820 -2.767 2.266 1.00 90.25 83 THR A N 1
ATOM 704 C CA . THR A 1 83 ? -0.508 -2.698 3.701 1.00 90.25 83 THR A CA 1
ATOM 705 C C . THR A 1 83 ? -0.775 -1.308 4.286 1.00 90.25 83 THR A C 1
ATOM 707 O O . THR A 1 83 ? -1.056 -1.177 5.478 1.00 90.25 83 THR A O 1
ATOM 710 N N . TYR A 1 84 ? -0.727 -0.258 3.463 1.00 89.38 84 TYR A N 1
ATOM 711 C CA . TYR A 1 84 ? -0.816 1.128 3.918 1.00 89.38 84 TYR A CA 1
ATOM 712 C C . TYR A 1 84 ? -2.084 1.455 4.737 1.00 89.38 84 TYR A C 1
ATOM 714 O O . TYR A 1 84 ? -1.936 1.999 5.837 1.00 89.38 84 TYR A O 1
ATOM 722 N N . PRO A 1 85 ? -3.317 1.107 4.301 1.00 82.50 85 PRO A N 1
ATOM 723 C CA . PRO A 1 85 ? -4.516 1.338 5.105 1.00 82.50 85 PRO A CA 1
ATOM 724 C C . PRO A 1 85 ? -4.477 0.608 6.447 1.00 82.50 85 PRO A C 1
ATOM 726 O O . PRO A 1 85 ? -4.861 1.183 7.460 1.00 82.50 85 PRO A O 1
ATOM 729 N N . ALA A 1 86 ? -3.971 -0.629 6.473 1.00 78.19 86 ALA A N 1
ATOM 730 C CA . ALA A 1 86 ? -3.878 -1.423 7.696 1.00 78.19 86 ALA A CA 1
ATOM 731 C C . ALA A 1 86 ? -2.876 -0.815 8.689 1.00 78.19 86 ALA A C 1
ATOM 733 O O . ALA A 1 86 ? -3.165 -0.732 9.877 1.00 78.19 86 ALA A O 1
ATOM 734 N N . ALA A 1 87 ? -1.738 -0.317 8.197 1.00 78.69 87 ALA A N 1
ATOM 735 C CA . ALA A 1 87 ? -0.740 0.376 9.010 1.00 78.69 87 ALA A CA 1
ATOM 736 C C . ALA A 1 87 ? -1.241 1.725 9.564 1.00 78.69 87 ALA A C 1
ATOM 738 O O . ALA A 1 87 ? -0.747 2.201 10.584 1.00 78.69 87 ALA A O 1
ATOM 739 N N . ARG A 1 88 ? -2.201 2.361 8.882 1.00 74.69 88 ARG A N 1
ATOM 740 C CA . ARG A 1 88 ? -2.828 3.627 9.303 1.00 74.69 88 ARG A CA 1
ATOM 741 C C . ARG A 1 88 ? -4.038 3.410 10.203 1.00 74.69 88 ARG A C 1
ATOM 743 O O . ARG A 1 88 ? -4.384 4.312 10.963 1.00 74.69 88 ARG A O 1
ATOM 750 N N . ALA A 1 89 ? -4.705 2.267 10.080 1.00 70.62 89 ALA A N 1
ATOM 751 C CA . ALA A 1 89 ? -5.871 1.954 10.875 1.00 70.62 89 ALA A CA 1
ATOM 752 C C . ALA A 1 89 ? -5.474 1.852 12.349 1.00 70.62 89 ALA A C 1
ATOM 754 O O . ALA A 1 89 ? -4.541 1.142 12.720 1.00 70.62 89 ALA A O 1
ATOM 755 N N . ASN A 1 90 ? -6.248 2.520 13.200 1.00 71.69 90 ASN A N 1
ATOM 756 C CA . ASN A 1 90 ? -6.247 2.275 14.633 1.00 71.69 90 ASN A CA 1
ATOM 757 C C . ASN A 1 90 ? -6.836 0.879 14.882 1.00 71.69 90 ASN A C 1
ATOM 759 O O . ASN A 1 90 ? -8.028 0.730 15.146 1.00 71.69 90 ASN A O 1
ATOM 763 N N . ALA A 1 91 ? -6.024 -0.162 14.695 1.00 77.69 91 ALA A N 1
ATOM 764 C CA . ALA A 1 91 ? -6.428 -1.536 14.944 1.00 77.69 91 ALA A CA 1
ATOM 765 C C . ALA A 1 91 ? -6.582 -1.741 16.462 1.00 77.69 91 ALA A C 1
ATOM 767 O O . ALA A 1 91 ? -5.603 -1.534 17.189 1.00 77.69 91 ALA A O 1
ATOM 768 N N . PRO A 1 92 ? -7.761 -2.165 16.959 1.00 82.88 92 PRO A N 1
ATOM 769 C CA . PRO A 1 92 ? -7.974 -2.370 18.391 1.00 82.88 92 PRO A CA 1
ATOM 770 C C . PRO A 1 92 ? -6.941 -3.314 19.014 1.00 82.88 92 PRO A C 1
ATOM 772 O O . PRO A 1 92 ? -6.404 -3.028 20.076 1.00 82.88 92 PRO A O 1
ATOM 775 N N . SER A 1 93 ? -6.566 -4.383 18.309 1.00 86.06 93 SER A N 1
ATOM 776 C CA . SER A 1 93 ? -5.524 -5.317 18.747 1.00 86.06 93 SER A CA 1
ATOM 777 C C . SER A 1 93 ? -4.166 -4.644 18.975 1.00 86.06 93 SER A C 1
ATOM 779 O O . SER A 1 93 ? -3.519 -4.895 19.990 1.00 86.06 93 SER A O 1
ATOM 781 N N . LEU A 1 94 ? -3.745 -3.741 18.083 1.00 84.44 94 LEU A N 1
ATOM 782 C CA . LEU A 1 94 ? -2.488 -3.005 18.235 1.00 84.44 94 LEU A CA 1
ATOM 783 C C . LEU A 1 94 ? -2.558 -2.008 19.399 1.00 84.44 94 LEU A C 1
ATOM 785 O O . LEU A 1 94 ? -1.584 -1.847 20.133 1.00 84.44 94 LEU A O 1
ATOM 789 N N . GLN A 1 95 ? -3.717 -1.377 19.605 1.00 86.19 95 GLN A N 1
ATOM 790 C CA . GLN A 1 95 ? -3.943 -0.504 20.757 1.00 86.19 95 GLN A CA 1
ATOM 791 C C . GLN A 1 95 ? -3.885 -1.276 22.080 1.00 86.19 95 GLN A C 1
ATOM 793 O O . GLN A 1 95 ? -3.270 -0.788 23.023 1.00 86.19 95 GLN A O 1
ATOM 798 N N . ILE A 1 96 ? -4.439 -2.494 22.139 1.00 89.81 96 ILE A N 1
ATOM 799 C CA . ILE A 1 96 ? -4.323 -3.376 23.311 1.00 89.81 96 ILE A CA 1
ATOM 800 C C . ILE A 1 96 ? -2.849 -3.650 23.617 1.00 89.81 96 ILE A C 1
ATOM 802 O O . ILE A 1 96 ? -2.407 -3.397 24.736 1.00 89.81 96 ILE A O 1
ATOM 806 N N . VAL A 1 97 ? -2.073 -4.101 22.622 1.00 90.38 97 VAL A N 1
ATOM 807 C CA . VAL A 1 97 ? -0.631 -4.366 22.788 1.00 90.38 97 VAL A CA 1
ATOM 808 C C . VAL A 1 97 ? 0.096 -3.118 23.285 1.00 90.38 97 VAL A C 1
ATOM 810 O O . VAL A 1 97 ? 0.895 -3.200 24.215 1.00 90.38 97 VAL A O 1
ATOM 813 N N . TYR A 1 98 ? -0.212 -1.949 22.722 1.00 89.44 98 TYR A N 1
ATOM 814 C CA . TYR A 1 98 ? 0.379 -0.682 23.145 1.00 89.44 98 TYR A CA 1
ATOM 815 C C . TYR A 1 98 ? -0.001 -0.290 24.583 1.00 89.44 98 TYR A C 1
ATOM 817 O O . TYR A 1 98 ? 0.855 0.172 25.337 1.00 89.44 98 TYR A O 1
ATOM 825 N N . PHE A 1 99 ? -1.255 -0.484 24.999 1.00 91.31 99 PHE A N 1
ATOM 826 C CA . PHE A 1 99 ? -1.688 -0.203 26.370 1.00 91.31 99 PHE A CA 1
ATOM 827 C C . PHE A 1 99 ? -1.020 -1.129 27.382 1.00 91.31 99 PHE A C 1
ATOM 829 O O . PHE A 1 99 ? -0.558 -0.648 28.417 1.00 91.31 99 PHE A O 1
ATOM 836 N N . VAL A 1 100 ? -0.919 -2.422 27.064 1.00 94.00 100 VAL A N 1
ATOM 837 C CA . VAL A 1 100 ? -0.209 -3.402 27.894 1.00 94.00 100 VAL A CA 1
ATOM 838 C C . VAL A 1 100 ? 1.275 -3.049 27.969 1.00 94.00 100 VAL A C 1
ATOM 840 O O . VAL A 1 100 ? 1.816 -2.937 29.065 1.00 94.00 100 VAL A O 1
ATOM 843 N N . TYR A 1 101 ? 1.919 -2.754 26.837 1.00 93.50 101 TYR A N 1
ATOM 844 C CA . TYR A 1 101 ? 3.313 -2.303 26.808 1.00 93.50 101 TYR A CA 1
ATOM 845 C C . TYR A 1 101 ? 3.537 -1.069 27.697 1.00 93.50 101 TYR A C 1
ATOM 847 O O . TYR A 1 101 ? 4.454 -1.044 28.515 1.00 93.50 101 TYR A O 1
ATOM 855 N N . LYS A 1 102 ? 2.657 -0.064 27.602 1.00 93.81 102 LYS A N 1
ATOM 856 C CA . LYS A 1 102 ? 2.740 1.167 28.401 1.00 93.81 102 LYS A CA 1
ATOM 857 C C . LYS A 1 102 ? 2.516 0.931 29.903 1.00 93.81 102 LYS A C 1
ATOM 859 O O . LYS A 1 102 ? 2.973 1.738 30.708 1.00 93.81 102 LYS A O 1
ATOM 864 N N . SER A 1 103 ? 1.815 -0.137 30.284 1.00 93.25 103 SER A N 1
ATOM 865 C CA . SER A 1 103 ? 1.578 -0.487 31.693 1.00 93.25 103 SER A CA 1
ATOM 866 C C . SER A 1 103 ? 2.795 -1.108 32.391 1.00 93.25 103 SER A C 1
ATOM 868 O O . SER A 1 103 ? 2.825 -1.167 33.621 1.00 93.25 103 SER A O 1
ATOM 870 N N . GLY A 1 104 ? 3.817 -1.514 31.626 1.00 92.56 104 GLY A N 1
ATOM 871 C CA . GLY A 1 104 ? 5.035 -2.121 32.158 1.00 92.56 104 GLY A CA 1
ATOM 872 C C . GLY A 1 104 ? 4.745 -3.394 32.955 1.00 92.56 104 GLY A C 1
ATOM 873 O O . GLY A 1 104 ? 3.845 -4.160 32.618 1.00 92.56 104 GLY A O 1
ATOM 874 N N . GLU A 1 105 ? 5.489 -3.601 34.041 1.00 92.06 105 GLU A N 1
ATOM 875 C CA . GLU A 1 105 ? 5.365 -4.786 34.905 1.00 92.06 105 GLU A CA 1
ATOM 876 C C . GLU A 1 105 ? 4.007 -4.894 35.616 1.00 92.06 105 GLU A C 1
ATOM 878 O O . GLU A 1 105 ? 3.618 -5.982 36.032 1.00 92.06 105 GLU A O 1
ATOM 883 N N . LYS A 1 106 ? 3.261 -3.786 35.735 1.00 93.31 106 LYS A N 1
ATOM 884 C CA . LYS A 1 106 ? 1.942 -3.775 36.381 1.00 93.31 106 LYS A CA 1
ATOM 885 C C . LYS A 1 106 ? 0.886 -4.527 35.563 1.00 93.31 106 LYS A C 1
ATOM 887 O O . LYS A 1 106 ? -0.056 -5.063 36.141 1.00 93.31 106 LYS A O 1
ATOM 892 N N . GLY A 1 107 ? 1.038 -4.566 34.238 1.00 92.69 107 GLY A N 1
ATOM 893 C CA . GLY A 1 107 ? 0.036 -5.126 33.336 1.00 92.69 107 GLY A CA 1
ATOM 894 C C . GLY A 1 107 ? -1.289 -4.351 33.340 1.00 92.69 107 GLY A C 1
ATOM 895 O O . GLY A 1 107 ? -1.426 -3.287 33.951 1.00 92.69 107 GLY A O 1
ATOM 896 N N . LEU A 1 108 ? -2.276 -4.902 32.632 1.00 94.69 108 LEU A N 1
ATOM 897 C CA . LEU A 1 108 ? -3.666 -4.449 32.649 1.00 94.69 108 LEU A CA 1
ATOM 898 C C . LEU A 1 108 ? -4.593 -5.660 32.709 1.00 94.69 108 LEU A C 1
ATOM 900 O O . LEU A 1 108 ? -4.383 -6.651 32.007 1.00 94.69 108 LEU A O 1
ATOM 904 N N . SER A 1 109 ? -5.645 -5.551 33.510 1.00 93.75 109 SER A N 1
ATOM 905 C CA . SER A 1 109 ? -6.772 -6.476 33.489 1.00 93.75 109 SER A CA 1
ATOM 906 C C . SER A 1 109 ? -7.626 -6.288 32.230 1.00 93.75 109 SER A C 1
ATOM 908 O O . SER A 1 109 ? -7.605 -5.244 31.570 1.00 93.75 109 SER A O 1
ATOM 910 N N . GLN A 1 110 ? -8.431 -7.299 31.902 1.00 89.81 110 GLN A N 1
ATOM 911 C CA . GLN A 1 110 ? -9.371 -7.232 30.782 1.00 89.81 110 GLN A CA 1
ATOM 912 C C . GLN A 1 110 ? -10.384 -6.083 30.933 1.00 89.81 110 GLN A C 1
ATOM 914 O O . GLN A 1 110 ? -10.743 -5.445 29.942 1.00 89.81 110 GLN A O 1
ATOM 919 N N . GLU A 1 111 ? -10.820 -5.789 32.158 1.00 89.75 111 GLU A N 1
ATOM 920 C CA . GLU A 1 111 ? -11.751 -4.693 32.443 1.00 89.75 111 GLU A CA 1
ATOM 921 C C . GLU A 1 111 ? -11.096 -3.327 32.197 1.00 89.75 111 GLU A C 1
ATOM 923 O O . GLU A 1 111 ? -11.659 -2.484 31.500 1.00 89.75 111 GLU A O 1
ATOM 928 N N . GLU A 1 112 ? -9.858 -3.131 32.662 1.00 90.75 112 GLU A N 1
ATOM 929 C CA . GLU A 1 112 ? -9.090 -1.907 32.400 1.00 90.75 112 GLU A CA 1
ATOM 930 C C . GLU A 1 112 ? -8.827 -1.690 30.906 1.00 90.75 112 GLU A C 1
ATOM 932 O O . GLU A 1 112 ? -8.844 -0.550 30.437 1.00 90.75 112 GLU A O 1
ATOM 937 N N . ILE A 1 113 ? -8.591 -2.766 30.149 1.00 89.56 113 ILE A N 1
ATOM 938 C CA . ILE A 1 113 ? -8.462 -2.702 28.690 1.00 89.56 113 ILE A CA 1
ATOM 939 C C . ILE A 1 113 ? -9.798 -2.290 28.068 1.00 89.56 113 ILE A C 1
ATOM 941 O O . ILE A 1 113 ? -9.831 -1.360 27.267 1.00 89.56 113 ILE A O 1
ATOM 945 N N . THR A 1 114 ? -10.897 -2.938 28.454 1.00 85.88 114 THR A N 1
ATOM 946 C CA . THR A 1 114 ? -12.232 -2.671 27.895 1.00 85.88 114 THR A CA 1
ATOM 947 C C . THR A 1 114 ? -12.665 -1.230 28.158 1.00 85.88 114 THR A C 1
ATOM 949 O O . THR A 1 114 ? -13.104 -0.548 27.238 1.00 85.88 114 THR A O 1
ATOM 952 N N . ASN A 1 115 ? -12.420 -0.712 29.365 1.00 86.75 115 ASN A N 1
ATOM 953 C CA . ASN A 1 115 ? -12.731 0.668 29.745 1.00 86.75 115 ASN A CA 1
ATOM 954 C C . ASN A 1 115 ? -11.921 1.722 28.966 1.00 86.75 115 ASN A C 1
ATOM 956 O O . ASN A 1 115 ? -12.303 2.892 28.933 1.00 86.75 115 ASN A O 1
ATOM 960 N N . LYS A 1 116 ? -10.809 1.339 28.317 1.00 84.06 116 LYS A N 1
ATOM 961 C CA . LYS A 1 116 ? -10.061 2.227 27.409 1.00 84.06 116 LYS A CA 1
ATOM 962 C C . LYS A 1 116 ? -10.676 2.319 26.013 1.00 84.06 116 LYS A C 1
ATOM 964 O O . LYS A 1 116 ? -10.383 3.282 25.306 1.00 84.06 116 LYS A O 1
ATOM 969 N N . PHE A 1 117 ? -11.509 1.360 25.609 1.00 82.50 117 PHE A N 1
ATOM 970 C CA . PHE A 1 117 ? -12.201 1.388 24.324 1.00 82.50 117 PHE A CA 1
ATOM 971 C C . PHE A 1 117 ? -13.614 1.939 24.497 1.00 82.50 117 PHE A C 1
ATOM 973 O O . PHE A 1 117 ? -14.490 1.289 25.059 1.00 82.50 117 PHE A O 1
ATOM 980 N N . ASN A 1 118 ? -13.876 3.124 23.946 1.00 73.19 118 ASN A N 1
ATOM 981 C CA . ASN A 1 118 ? -15.251 3.576 23.783 1.00 73.19 118 ASN A CA 1
ATOM 982 C C . ASN A 1 118 ? -15.852 2.871 22.555 1.00 73.19 118 ASN A C 1
ATOM 984 O O . ASN A 1 118 ? -15.625 3.290 21.419 1.00 73.19 118 ASN A O 1
ATOM 988 N N . LEU A 1 119 ? -16.579 1.773 22.785 1.00 64.81 119 LEU A N 1
ATOM 989 C CA . LEU A 1 119 ? -17.204 0.947 21.739 1.00 64.81 119 LEU A CA 1
ATOM 990 C C . LEU A 1 119 ? -18.070 1.765 20.769 1.00 64.81 119 LEU A C 1
ATOM 992 O O . LEU A 1 119 ? -18.068 1.489 19.569 1.00 64.81 119 LEU A O 1
ATOM 996 N N . ASN A 1 120 ? -18.734 2.815 21.258 1.00 62.59 120 ASN A N 1
ATOM 997 C CA . ASN A 1 120 ? -19.541 3.696 20.415 1.00 62.59 120 ASN A CA 1
ATOM 998 C C . ASN A 1 120 ? -18.679 4.482 19.418 1.00 62.59 120 ASN A C 1
ATOM 1000 O O . ASN A 1 120 ? -19.067 4.619 18.261 1.00 62.59 120 ASN A O 1
ATOM 1004 N N . ASN A 1 121 ? -17.480 4.921 19.817 1.00 69.62 121 ASN A N 1
ATOM 1005 C CA . ASN A 1 121 ? -16.564 5.617 18.910 1.00 69.62 121 ASN A CA 1
ATOM 1006 C C . ASN A 1 121 ? -16.005 4.676 17.837 1.00 69.62 121 ASN A C 1
ATOM 1008 O O . ASN A 1 121 ? -15.866 5.086 16.690 1.00 69.62 121 ASN A O 1
ATOM 1012 N N . LEU A 1 122 ? -15.738 3.407 18.176 1.00 73.62 122 LEU A N 1
ATOM 1013 C CA . LEU A 1 122 ? -15.187 2.440 17.219 1.00 73.62 122 LEU A CA 1
ATOM 1014 C C . LEU A 1 122 ? -16.125 2.170 16.043 1.00 73.62 122 LEU A C 1
ATOM 1016 O O . LEU A 1 122 ? -15.651 2.022 14.922 1.00 73.62 122 LEU A O 1
ATOM 1020 N N . VAL A 1 123 ? -17.434 2.082 16.283 1.00 79.81 123 VAL A N 1
ATOM 1021 C CA . VAL A 1 123 ? -18.419 1.863 15.212 1.00 79.81 123 VAL A CA 1
ATOM 1022 C C . VAL A 1 123 ? -18.725 3.174 14.493 1.00 79.81 123 VAL A C 1
ATOM 1024 O O . VAL A 1 123 ? -18.748 3.204 13.263 1.00 79.81 123 VAL A O 1
ATOM 1027 N N . TYR A 1 124 ? -18.899 4.263 15.244 1.00 83.75 124 TYR A N 1
ATOM 1028 C CA . TYR A 1 124 ? -19.219 5.577 14.691 1.00 83.75 124 TYR A CA 1
ATOM 1029 C C . TYR A 1 124 ? -18.152 6.077 13.709 1.00 83.75 124 TYR A C 1
ATOM 1031 O O . TYR A 1 124 ? -18.489 6.451 12.589 1.00 83.75 124 TYR A O 1
ATOM 1039 N N . GLU A 1 125 ? -16.864 5.997 14.067 1.00 81.38 125 GLU A N 1
ATOM 1040 C CA . GLU A 1 125 ? -15.762 6.406 13.180 1.00 81.38 125 GLU A CA 1
ATOM 1041 C C . GLU A 1 125 ? -15.774 5.634 11.853 1.00 81.38 125 GLU A C 1
ATOM 1043 O O . GLU A 1 125 ? -15.500 6.198 10.797 1.00 81.38 125 GLU A O 1
ATOM 1048 N N . ARG A 1 126 ? -16.153 4.350 11.877 1.00 84.81 126 ARG A N 1
ATOM 1049 C CA . ARG A 1 126 ? -16.219 3.516 10.667 1.00 84.81 126 ARG A CA 1
ATOM 1050 C C . ARG A 1 126 ? -17.406 3.872 9.787 1.00 84.81 126 ARG A C 1
ATOM 1052 O O . ARG A 1 126 ? -17.273 3.850 8.567 1.00 84.81 126 ARG A O 1
ATOM 1059 N N . VAL A 1 127 ? -18.549 4.196 10.387 1.00 89.25 127 VAL A N 1
ATOM 1060 C CA . VAL A 1 127 ? -19.724 4.678 9.649 1.00 89.25 127 VAL A CA 1
ATOM 1061 C C . VAL A 1 127 ? -19.409 6.020 8.986 1.00 89.25 127 VAL A C 1
ATOM 1063 O O . VAL A 1 127 ? -19.629 6.162 7.786 1.00 89.25 127 VAL A O 1
ATOM 1066 N N . GLU A 1 128 ? -18.809 6.957 9.720 1.00 88.31 128 GLU A N 1
ATOM 1067 C CA . GLU A 1 128 ? -18.361 8.249 9.184 1.00 88.31 128 GLU A CA 1
ATOM 1068 C C . GLU A 1 128 ? -17.364 8.084 8.027 1.00 88.31 128 GLU A C 1
ATOM 1070 O O . GLU A 1 128 ? -17.526 8.705 6.973 1.00 88.31 128 GLU A O 1
ATOM 1075 N N . ASP A 1 129 ? -16.374 7.196 8.169 1.00 87.06 129 ASP A N 1
ATOM 1076 C CA . ASP A 1 129 ? -15.422 6.885 7.097 1.00 87.06 129 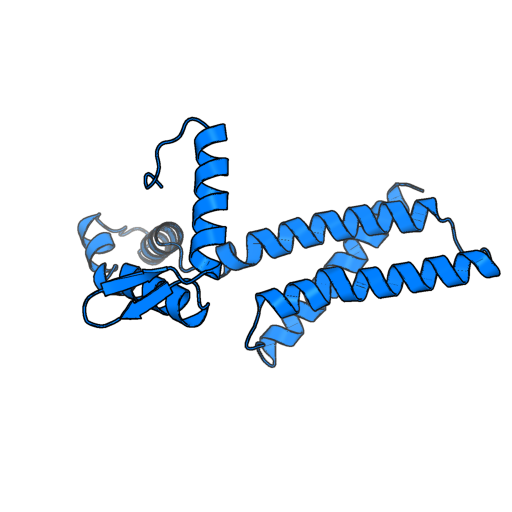ASP A CA 1
ATOM 1077 C C . ASP A 1 129 ? -16.133 6.345 5.843 1.00 87.06 129 ASP A C 1
ATOM 1079 O O . ASP A 1 129 ? -15.831 6.763 4.723 1.00 87.06 129 ASP A O 1
ATOM 1083 N N . LEU A 1 130 ? -17.111 5.447 6.002 1.00 91.69 130 LEU A N 1
ATOM 1084 C CA . LEU A 1 130 ? -17.872 4.883 4.882 1.00 91.69 130 LEU A CA 1
ATOM 1085 C C . LEU A 1 130 ? -18.781 5.918 4.198 1.00 91.69 130 LEU A C 1
ATOM 1087 O O . LEU A 1 130 ? -18.948 5.848 2.975 1.00 91.69 130 LEU A O 1
ATOM 1091 N N . ILE A 1 131 ? -19.345 6.871 4.949 1.00 92.62 131 ILE A N 1
ATOM 1092 C CA . ILE A 1 131 ? -20.109 8.004 4.398 1.00 92.62 131 ILE A CA 1
ATOM 1093 C C . ILE A 1 131 ? -19.175 8.916 3.602 1.00 92.62 131 ILE A C 1
ATOM 1095 O O . ILE A 1 131 ? -19.438 9.224 2.438 1.00 92.62 131 ILE A O 1
ATOM 1099 N N . LYS A 1 132 ? -18.040 9.300 4.193 1.00 89.44 132 LYS A N 1
ATOM 1100 C CA . LYS A 1 132 ? -17.038 10.169 3.564 1.00 89.44 132 LYS A CA 1
ATOM 1101 C C . LYS A 1 132 ? -16.475 9.573 2.273 1.00 89.44 132 LYS A C 1
ATOM 1103 O O . LYS A 1 132 ? -16.262 10.294 1.299 1.00 89.44 132 LYS A O 1
ATOM 1108 N N . GLU A 1 133 ? -16.270 8.260 2.245 1.00 87.56 133 GLU A N 1
ATOM 1109 C CA . GLU A 1 133 ? -15.816 7.517 1.064 1.00 87.56 133 GLU A CA 1
ATOM 1110 C C . GLU A 1 133 ? -16.950 7.176 0.075 1.00 87.56 133 GLU A C 1
ATOM 1112 O O . GLU A 1 133 ? -16.712 6.520 -0.948 1.00 87.56 133 GLU A O 1
ATOM 1117 N N . ASN A 1 134 ? -18.175 7.648 0.335 1.00 92.69 134 ASN A N 1
ATOM 1118 C CA . ASN A 1 134 ? -19.362 7.481 -0.503 1.00 92.69 134 ASN A CA 1
ATOM 1119 C C . ASN A 1 134 ? -19.733 6.005 -0.755 1.00 92.69 134 ASN A C 1
ATOM 1121 O O . ASN A 1 134 ? -20.144 5.634 -1.859 1.00 92.69 134 ASN A O 1
ATOM 1125 N N . PHE A 1 135 ? -19.545 5.137 0.242 1.00 94.94 135 PHE A N 1
ATOM 1126 C CA . PHE A 1 135 ? -19.988 3.737 0.205 1.00 94.94 135 PHE A CA 1
ATOM 1127 C C . PHE A 1 135 ? -21.380 3.552 0.810 1.00 94.94 135 PHE A C 1
ATOM 1129 O O . PHE A 1 135 ? -22.148 2.719 0.329 1.00 94.94 135 PHE A O 1
ATOM 1136 N N . ILE A 1 136 ? -21.711 4.343 1.827 1.00 96.19 136 ILE A N 1
ATOM 1137 C CA . ILE A 1 136 ? -23.036 4.392 2.447 1.00 96.19 136 ILE A CA 1
ATOM 1138 C C . ILE A 1 136 ? -23.512 5.842 2.528 1.00 96.19 136 ILE A C 1
ATOM 1140 O O . ILE A 1 136 ? -22.711 6.768 2.419 1.00 96.19 136 ILE A O 1
ATOM 1144 N N . TYR A 1 137 ? -24.807 6.041 2.724 1.00 95.44 137 TYR A N 1
ATOM 1145 C CA . TYR A 1 137 ? -25.400 7.343 3.006 1.00 95.44 137 TYR A CA 1
ATOM 1146 C C . TYR A 1 137 ? -26.514 7.195 4.037 1.00 95.44 137 TYR A C 1
ATOM 1148 O O . TYR A 1 137 ? -27.089 6.116 4.197 1.00 95.44 137 TYR A O 1
ATOM 1156 N N . GLN A 1 138 ? -26.805 8.285 4.740 1.00 94.25 138 GLN A N 1
ATOM 1157 C CA . GLN A 1 138 ? -27.902 8.337 5.694 1.00 94.25 138 GLN A CA 1
ATOM 1158 C C . GLN A 1 138 ? -29.143 8.926 5.022 1.00 94.25 138 GLN A C 1
ATOM 1160 O O . GLN A 1 138 ? -29.080 9.989 4.404 1.00 94.25 138 GLN A O 1
ATOM 1165 N N . GLN A 1 139 ? -30.262 8.223 5.148 1.00 93.25 139 GLN A N 1
ATOM 1166 C CA . GLN A 1 139 ? -31.579 8.680 4.729 1.00 93.25 139 GLN A CA 1
ATOM 1167 C C . GLN A 1 139 ? -32.546 8.437 5.886 1.00 93.25 139 GLN A C 1
ATOM 1169 O O . GLN A 1 139 ? -32.749 7.296 6.304 1.00 93.25 139 GLN A O 1
ATOM 1174 N N . ASP A 1 140 ? -33.110 9.517 6.425 1.00 91.50 140 ASP A N 1
ATOM 1175 C CA . ASP A 1 140 ? -33.922 9.500 7.644 1.00 91.50 140 ASP A CA 1
ATOM 1176 C C . ASP A 1 140 ? -33.177 8.802 8.808 1.00 91.50 140 ASP A C 1
ATOM 1178 O O . ASP A 1 140 ? -32.057 9.183 9.160 1.00 91.50 140 ASP A O 1
ATOM 1182 N N . ASN A 1 141 ? -33.771 7.748 9.376 1.00 89.88 141 ASN A N 1
ATOM 1183 C CA . ASN A 1 141 ? -33.177 6.905 10.420 1.00 89.88 141 ASN A CA 1
ATOM 1184 C C . ASN A 1 141 ? -32.470 5.651 9.870 1.00 89.88 141 ASN A C 1
ATOM 1186 O O . ASN A 1 141 ? -32.173 4.731 10.632 1.00 89.88 141 ASN A O 1
ATOM 1190 N N . SER A 1 142 ? -32.225 5.580 8.560 1.00 92.50 142 SER A N 1
ATOM 1191 C CA . SER A 1 142 ? -31.627 4.413 7.906 1.00 92.50 142 SER A CA 1
ATOM 1192 C C . SER A 1 142 ? -30.271 4.728 7.284 1.00 92.50 142 SER A C 1
ATOM 1194 O O . SER A 1 142 ? -30.022 5.827 6.788 1.00 92.50 142 SER A O 1
ATOM 1196 N N . ILE A 1 143 ? -29.399 3.722 7.279 1.00 93.38 143 ILE A N 1
ATOM 1197 C CA . ILE A 1 143 ? -28.116 3.737 6.577 1.00 93.38 143 ILE A CA 1
ATOM 1198 C C . ILE A 1 143 ? -28.249 2.819 5.364 1.00 93.38 143 ILE A C 1
A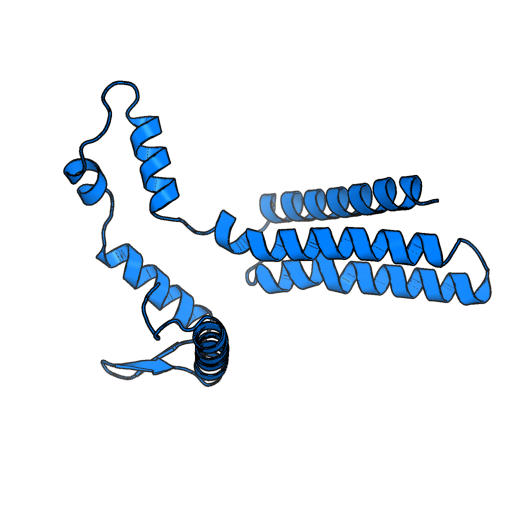TOM 1200 O O . ILE A 1 143 ? -28.568 1.639 5.506 1.00 93.38 143 ILE A O 1
ATOM 1204 N N . LEU A 1 144 ? -28.011 3.362 4.175 1.00 95.88 144 LEU A N 1
ATOM 1205 C CA . LEU A 1 144 ? -28.202 2.674 2.899 1.00 95.88 144 LEU A CA 1
ATOM 1206 C C . LEU A 1 144 ? -26.889 2.615 2.117 1.00 95.88 144 LEU A C 1
ATOM 1208 O O . LEU A 1 144 ? -26.029 3.484 2.255 1.00 95.88 144 LEU A O 1
ATOM 1212 N N . LEU A 1 145 ? -26.728 1.589 1.278 1.00 96.19 145 LEU A N 1
ATOM 1213 C CA . LEU A 1 145 ? -25.581 1.478 0.374 1.00 96.19 145 LEU A CA 1
ATOM 1214 C C . LEU A 1 145 ? -25.751 2.419 -0.816 1.00 96.19 145 LEU A C 1
ATOM 1216 O O . LEU A 1 145 ? -26.816 2.491 -1.424 1.00 96.19 145 LEU A O 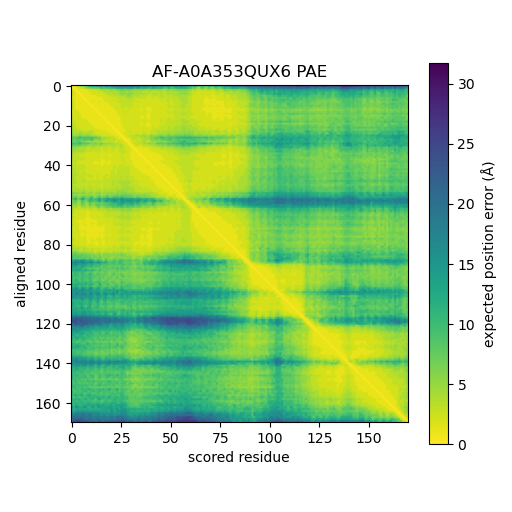1
ATOM 1220 N N . THR A 1 146 ? -24.671 3.083 -1.213 1.00 96.69 146 THR A N 1
ATOM 1221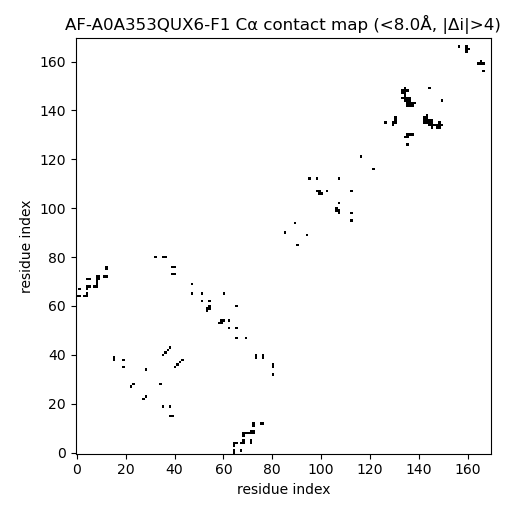 C CA . THR A 1 146 ? -24.592 3.697 -2.544 1.00 96.69 146 THR A CA 1
ATOM 1222 C C . THR A 1 146 ? -24.336 2.613 -3.596 1.00 96.69 146 THR A C 1
ATOM 1224 O O . THR A 1 146 ? -23.914 1.503 -3.271 1.00 96.69 146 THR A O 1
ATOM 1227 N N . ARG A 1 147 ? -24.439 2.947 -4.890 1.00 96.06 147 ARG A N 1
ATOM 1228 C CA . ARG A 1 147 ? -24.028 2.034 -5.977 1.00 96.06 147 ARG A CA 1
ATOM 1229 C C . ARG A 1 147 ? -22.570 1.563 -5.839 1.00 96.06 147 ARG A C 1
ATOM 1231 O O . ARG A 1 147 ? -22.247 0.423 -6.162 1.00 96.06 147 ARG A O 1
ATOM 1238 N N . LYS A 1 148 ? -21.678 2.434 -5.346 1.00 94.38 148 LYS A N 1
ATOM 1239 C CA . LYS A 1 148 ? -20.271 2.094 -5.062 1.00 94.38 148 LYS A CA 1
ATOM 1240 C C . LYS A 1 148 ? -20.185 1.075 -3.917 1.00 94.38 148 LYS A C 1
ATOM 1242 O O . LYS A 1 148 ? -19.422 0.115 -4.017 1.00 94.38 148 LYS A O 1
ATOM 1247 N N . GLY A 1 149 ? -20.987 1.264 -2.867 1.00 95.19 149 GLY A N 1
ATOM 1248 C CA . GLY A 1 149 ? -21.128 0.325 -1.753 1.00 95.19 149 GLY A CA 1
ATOM 1249 C C . GLY A 1 149 ? -21.665 -1.039 -2.178 1.00 95.19 149 GLY A C 1
ATOM 1250 O O . GLY A 1 149 ? -21.103 -2.058 -1.791 1.00 95.19 149 GLY A O 1
ATOM 1251 N N . GLU A 1 150 ? -22.691 -1.076 -3.028 1.00 95.94 150 GLU A N 1
ATOM 1252 C CA . GLU A 1 150 ? -23.278 -2.321 -3.543 1.00 95.94 150 GLU A CA 1
ATOM 1253 C C . GLU A 1 150 ? -22.279 -3.159 -4.345 1.00 95.94 150 GLU A C 1
ATOM 1255 O O . GLU A 1 150 ? -22.212 -4.380 -4.182 1.00 95.94 150 GLU A O 1
ATOM 1260 N N . ILE A 1 151 ? -21.482 -2.516 -5.205 1.00 95.75 151 ILE A N 1
ATOM 1261 C CA . ILE A 1 151 ? -20.423 -3.198 -5.960 1.00 95.75 151 ILE A CA 1
ATOM 1262 C C . ILE A 1 151 ? -19.413 -3.811 -4.987 1.00 95.75 151 ILE A C 1
ATOM 1264 O O . ILE A 1 151 ? -19.090 -4.994 -5.103 1.00 95.75 151 ILE A O 1
ATOM 1268 N N . LEU A 1 152 ? -18.952 -3.033 -4.003 1.00 92.81 152 LEU A N 1
ATOM 1269 C CA . LEU A 1 152 ? -17.981 -3.503 -3.019 1.00 92.81 152 LEU A CA 1
ATOM 1270 C C . LEU A 1 152 ? -18.530 -4.677 -2.193 1.00 92.81 152 LEU A C 1
ATOM 1272 O O . LEU A 1 152 ? -17.873 -5.712 -2.080 1.00 92.81 152 LEU A O 1
ATOM 1276 N N . ALA A 1 153 ? -19.752 -4.552 -1.674 1.00 92.75 153 ALA A N 1
ATOM 1277 C CA . ALA A 1 153 ? -20.419 -5.602 -0.909 1.00 92.75 153 ALA A CA 1
ATOM 1278 C C . ALA A 1 153 ? -20.573 -6.895 -1.727 1.00 92.75 153 ALA A C 1
ATOM 1280 O O . ALA A 1 153 ? -20.337 -7.989 -1.212 1.00 92.75 153 ALA A O 1
ATOM 1281 N N . ASN A 1 154 ? -20.897 -6.787 -3.020 1.00 92.69 154 ASN A N 1
ATOM 1282 C CA . ASN A 1 154 ? -20.993 -7.942 -3.910 1.00 92.69 154 ASN A CA 1
ATOM 1283 C C . ASN A 1 154 ? -19.645 -8.618 -4.174 1.00 92.69 154 ASN A C 1
ATOM 1285 O O . ASN A 1 154 ? -19.590 -9.849 -4.183 1.00 92.69 154 ASN A O 1
ATOM 1289 N N . ILE A 1 155 ? -18.564 -7.853 -4.346 1.00 92.12 155 ILE A N 1
ATOM 1290 C CA . ILE A 1 155 ? -17.212 -8.415 -4.482 1.00 92.12 155 ILE A CA 1
ATOM 1291 C C . ILE A 1 155 ? -16.867 -9.238 -3.237 1.00 92.12 155 ILE A C 1
ATOM 1293 O O . ILE A 1 155 ? -16.479 -10.400 -3.361 1.00 92.12 155 ILE A O 1
ATOM 1297 N N . PHE A 1 156 ? -17.088 -8.685 -2.039 1.00 89.06 156 PHE A N 1
ATOM 1298 C CA . PHE A 1 156 ? -16.853 -9.410 -0.787 1.00 89.06 156 PHE A CA 1
ATOM 1299 C C . PHE A 1 156 ? -17.744 -10.641 -0.643 1.00 89.06 156 PHE A C 1
ATOM 1301 O O . PHE A 1 156 ? -17.278 -11.685 -0.191 1.00 89.06 156 PHE A O 1
ATOM 1308 N N . ARG A 1 157 ? -19.008 -10.554 -1.067 1.00 89.81 157 ARG A N 1
ATOM 1309 C CA . ARG A 1 157 ? -19.936 -11.691 -1.055 1.00 89.81 157 ARG A CA 1
ATOM 1310 C C . ARG A 1 157 ? -19.418 -12.844 -1.906 1.00 89.81 157 ARG A C 1
ATOM 1312 O O . ARG A 1 157 ? -19.415 -13.984 -1.450 1.00 89.81 157 ARG A O 1
ATOM 1319 N N . ILE A 1 158 ? -18.975 -12.549 -3.127 1.00 90.88 158 ILE A N 1
ATOM 1320 C CA . ILE A 1 158 ? -18.426 -13.551 -4.046 1.00 90.88 158 ILE A CA 1
ATOM 1321 C C . ILE A 1 158 ? -17.138 -14.134 -3.469 1.00 90.88 158 ILE A C 1
ATOM 1323 O O . ILE A 1 158 ? -17.020 -15.351 -3.368 1.00 90.88 158 ILE A O 1
ATOM 1327 N N . TYR A 1 159 ? -16.216 -13.274 -3.030 1.00 88.69 159 TYR A N 1
ATOM 1328 C CA . TYR A 1 159 ? -14.953 -13.683 -2.421 1.00 88.69 159 TYR A CA 1
ATOM 1329 C C . TYR A 1 159 ? -15.180 -14.641 -1.245 1.00 88.69 159 TYR A C 1
ATOM 1331 O O . TYR A 1 159 ? -14.650 -15.744 -1.249 1.00 88.69 159 TYR A O 1
ATOM 1339 N N . ARG A 1 160 ? -16.040 -14.292 -0.281 1.00 88.50 160 ARG A N 1
ATOM 1340 C CA . ARG A 1 160 ? -16.320 -15.149 0.885 1.00 88.50 160 ARG A CA 1
ATOM 1341 C C . ARG A 1 160 ? -16.970 -16.475 0.513 1.00 88.50 160 ARG A C 1
ATOM 1343 O O . ARG A 1 160 ? -16.599 -17.503 1.074 1.00 88.50 160 ARG A O 1
ATOM 1350 N N . LYS A 1 161 ? -17.874 -16.470 -0.471 1.00 89.62 161 LYS A N 1
ATOM 1351 C CA . LYS A 1 161 ? -18.489 -17.698 -0.983 1.00 89.62 161 LYS A CA 1
ATOM 1352 C C . LYS A 1 161 ? -17.444 -18.660 -1.556 1.00 89.62 161 LYS A C 1
ATOM 1354 O O . LYS A 1 161 ? -17.577 -19.862 -1.357 1.00 89.62 161 LYS A O 1
ATOM 1359 N N . LEU A 1 162 ? -16.399 -18.149 -2.215 1.00 92.12 162 LEU A N 1
ATOM 1360 C CA . LEU A 1 162 ? -15.293 -18.980 -2.709 1.00 92.12 162 LEU A CA 1
ATOM 1361 C C . LEU A 1 162 ? -14.511 -19.655 -1.570 1.00 92.12 162 LEU A C 1
ATOM 1363 O O . LEU A 1 162 ? -14.036 -20.770 -1.751 1.00 92.12 162 LEU A O 1
ATOM 1367 N N . TYR A 1 163 ? -14.432 -19.024 -0.396 1.00 87.81 163 TYR A N 1
ATOM 1368 C CA . TYR A 1 163 ? -13.818 -19.604 0.807 1.00 87.81 163 TYR A CA 1
ATOM 1369 C C . TYR A 1 163 ? -14.785 -20.439 1.661 1.00 87.81 163 TYR A C 1
ATOM 1371 O O . TYR A 1 163 ? -14.393 -20.912 2.724 1.00 87.81 163 TYR A O 1
ATOM 1379 N N . GLY A 1 164 ? -16.042 -20.614 1.236 1.00 90.44 164 GLY A N 1
ATOM 1380 C CA . GLY A 1 164 ? -17.053 -21.335 2.017 1.00 90.44 164 GLY A CA 1
ATOM 1381 C C . GLY A 1 164 ? -17.467 -20.623 3.310 1.00 90.44 164 GLY A C 1
ATOM 1382 O O . GLY A 1 164 ? -17.969 -21.270 4.222 1.00 90.44 164 GLY A O 1
ATOM 1383 N N . LEU A 1 165 ? -17.250 -19.308 3.405 1.00 87.50 165 LEU A N 1
ATOM 1384 C CA . LEU A 1 165 ? -17.568 -18.517 4.593 1.00 87.50 165 LEU A CA 1
ATOM 1385 C C . LEU A 1 165 ? -18.929 -17.824 4.461 1.00 87.50 165 LEU A C 1
ATOM 1387 O O . LEU A 1 165 ? -19.256 -17.265 3.410 1.00 87.50 165 LEU A O 1
ATOM 1391 N N . GLU A 1 166 ? -19.690 -17.779 5.556 1.00 84.31 166 GLU A N 1
ATOM 1392 C CA . GLU A 1 166 ? -20.963 -17.053 5.626 1.00 84.31 166 GLU A CA 1
ATOM 1393 C C . GLU A 1 166 ? -20.759 -15.533 5.578 1.00 84.31 166 GLU A C 1
ATOM 1395 O O . GLU A 1 166 ? -19.674 -15.017 5.855 1.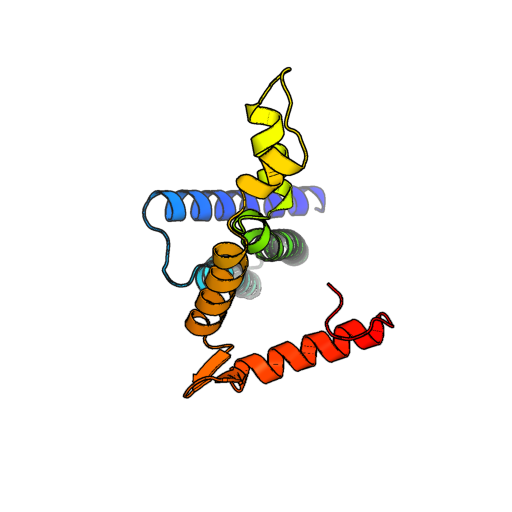00 84.31 166 GLU A O 1
ATOM 1400 N N . PHE A 1 167 ? -21.793 -14.781 5.202 1.00 76.56 167 PHE A N 1
ATOM 1401 C CA . PHE A 1 167 ? -21.723 -13.320 5.148 1.00 76.56 167 PHE A CA 1
ATOM 1402 C C . PHE A 1 167 ? -21.797 -12.716 6.563 1.00 76.56 167 PHE A C 1
ATOM 1404 O O . PHE A 1 167 ? -22.536 -13.212 7.404 1.00 76.56 167 PHE A O 1
ATOM 1411 N N . GLY A 1 168 ? -21.041 -11.647 6.835 1.00 70.06 168 GLY A N 1
ATOM 1412 C CA . GLY A 1 168 ? -21.102 -10.926 8.119 1.00 70.06 168 GLY A CA 1
ATOM 1413 C C . GLY A 1 168 ? -20.283 -11.511 9.281 1.00 70.06 168 GLY A C 1
ATOM 1414 O O . GLY A 1 168 ? -20.286 -10.928 10.356 1.00 70.06 168 GLY A O 1
ATOM 1415 N N . GLN A 1 169 ? -19.556 -12.614 9.082 1.00 64.56 169 GLN A N 1
ATOM 1416 C CA . GLN A 1 169 ? -18.653 -13.183 10.094 1.00 64.56 169 GLN A CA 1
ATOM 1417 C C . GLN A 1 169 ? -17.202 -12.741 9.835 1.00 64.56 169 GLN A C 1
ATOM 1419 O O . GLN A 1 169 ? -16.498 -13.339 9.015 1.00 64.56 169 GLN A O 1
ATOM 1424 N N . GLY A 1 170 ? -16.750 -11.664 10.472 1.00 57.19 170 GLY A N 1
ATOM 1425 C CA . GLY A 1 170 ? -15.389 -11.140 10.316 1.00 57.19 170 GLY A CA 1
ATOM 1426 C C . GLY A 1 170 ? -15.067 -10.061 11.327 1.00 57.19 170 GLY A C 1
ATOM 1427 O O . GLY A 1 170 ? -15.986 -9.269 11.621 1.00 57.19 170 GLY A O 1
#